Protein AF-A0A2V6M678-F1 (afdb_monomer_lite)

Structure (mmCIF, N/CA/C/O backbone):
data_AF-A0A2V6M678-F1
#
_entry.id   AF-A0A2V6M678-F1
#
loop_
_atom_site.group_PDB
_atom_site.id
_atom_site.type_symbol
_atom_site.label_atom_id
_atom_site.label_alt_id
_atom_site.label_comp_id
_atom_site.label_asym_id
_atom_site.label_entity_id
_atom_site.label_seq_id
_atom_site.pdbx_PDB_ins_code
_atom_site.Cartn_x
_atom_site.Cartn_y
_atom_site.Cartn_z
_atom_site.occupancy
_atom_site.B_iso_or_equiv
_atom_site.auth_seq_id
_atom_site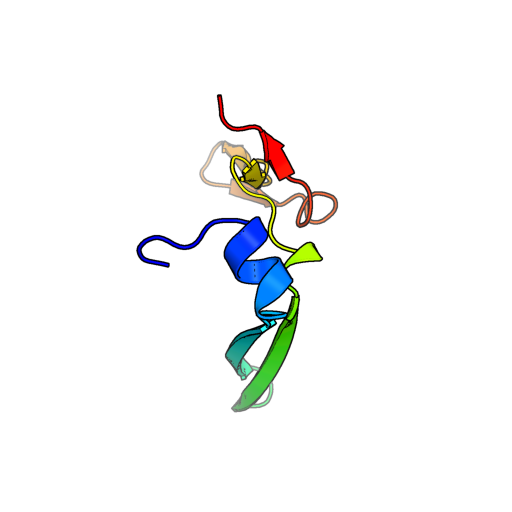.auth_comp_id
_atom_site.auth_asym_id
_atom_site.auth_atom_id
_atom_site.pdbx_PDB_model_num
ATOM 1 N N . LEU A 1 1 ? -7.474 6.798 9.075 1.00 82.88 1 LEU A N 1
ATOM 2 C CA . LEU A 1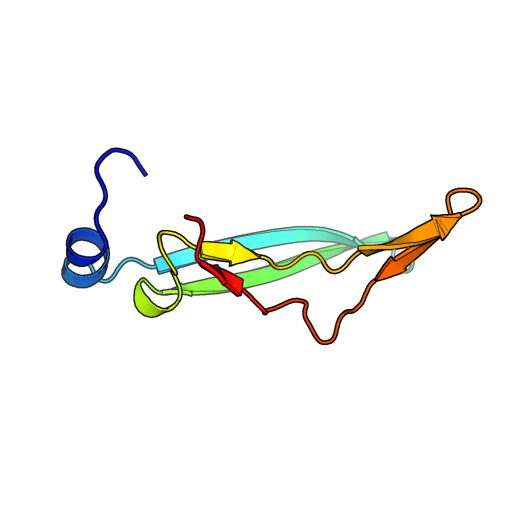 1 ? -8.519 6.278 9.987 1.00 82.88 1 LEU A CA 1
ATOM 3 C C . LEU A 1 1 ? -8.667 7.278 11.122 1.00 82.88 1 LEU A C 1
ATOM 5 O O . LEU A 1 1 ? -7.710 7.466 11.860 1.00 82.88 1 LEU A O 1
ATOM 9 N N . PHE A 1 2 ? -9.777 8.009 11.199 1.00 90.38 2 PHE 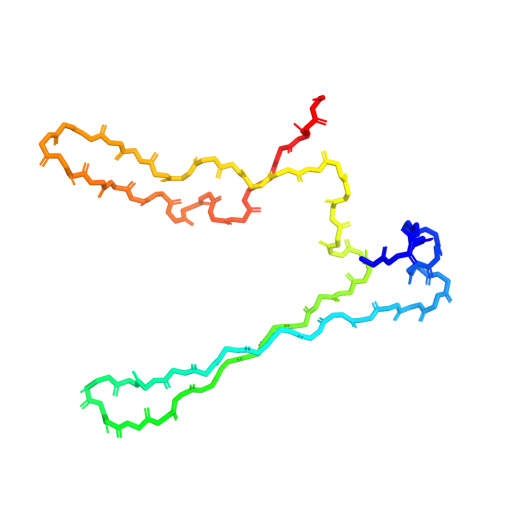A N 1
ATOM 10 C CA . PHE A 1 2 ? -9.923 9.069 12.200 1.00 90.38 2 PHE A CA 1
ATOM 11 C C . PHE A 1 2 ? -10.012 8.458 13.608 1.00 90.38 2 PHE A C 1
ATOM 13 O O . PHE A 1 2 ? -10.937 7.702 13.883 1.00 90.38 2 PHE A O 1
ATOM 20 N N . GLY A 1 3 ? -9.027 8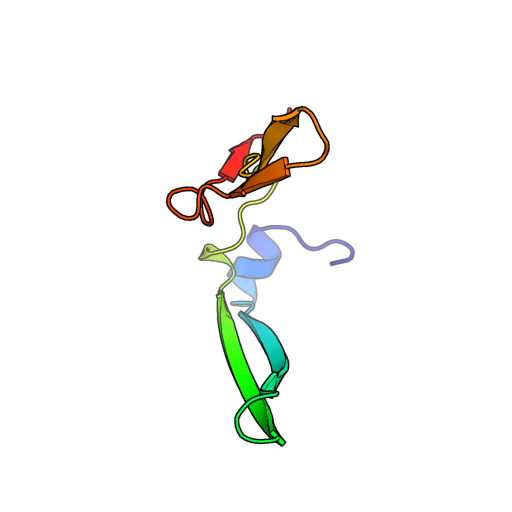.744 14.466 1.00 92.94 3 GLY A N 1
ATOM 21 C CA . GLY A 1 3 ? -8.996 8.289 15.862 1.00 92.94 3 GLY A CA 1
ATOM 22 C C . GLY A 1 3 ? -8.665 6.808 16.096 1.00 92.94 3 GLY A C 1
ATOM 23 O O . GLY A 1 3 ? -8.741 6.364 17.237 1.00 92.94 3 GLY A O 1
ATOM 24 N N . ALA A 1 4 ? -8.301 6.036 15.066 1.00 94.12 4 ALA A N 1
ATOM 25 C CA . ALA A 1 4 ? -7.929 4.633 15.259 1.00 94.12 4 ALA A CA 1
ATOM 26 C C . ALA A 1 4 ? -6.511 4.505 15.835 1.00 94.12 4 ALA A C 1
ATOM 28 O O . ALA A 1 4 ? -5.564 5.086 15.304 1.00 94.12 4 ALA A O 1
ATOM 29 N N . THR A 1 5 ? -6.375 3.698 16.883 1.00 95.50 5 THR A N 1
ATOM 30 C CA . THR A 1 5 ? -5.100 3.277 17.483 1.00 95.50 5 THR A CA 1
ATOM 31 C C . THR A 1 5 ? -4.822 1.798 17.176 1.00 95.50 5 THR A C 1
ATOM 33 O O . THR A 1 5 ? -5.770 1.074 16.840 1.00 95.50 5 THR A O 1
ATOM 36 N N . PRO A 1 6 ? -3.578 1.304 17.313 1.00 95.38 6 PRO A N 1
ATOM 37 C CA . PRO A 1 6 ? -3.269 -0.122 17.164 1.00 95.38 6 PRO A CA 1
ATOM 38 C C . PRO A 1 6 ? -4.177 -1.032 18.006 1.00 95.38 6 PRO A C 1
ATOM 40 O O . PRO A 1 6 ? -4.721 -2.011 17.498 1.00 95.38 6 PRO A O 1
ATOM 43 N N . GLU A 1 7 ? -4.446 -0.652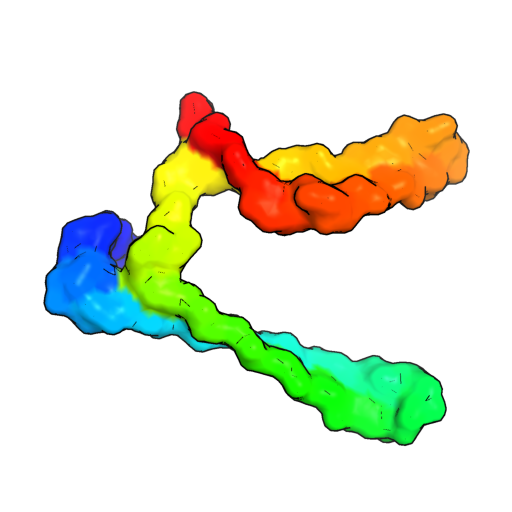 19.255 1.00 97.00 7 GLU A N 1
ATOM 44 C CA . GLU A 1 7 ? -5.300 -1.396 20.190 1.00 97.00 7 GLU A CA 1
ATOM 45 C C . GLU A 1 7 ? -6.759 -1.427 19.709 1.00 97.00 7 GLU A C 1
ATOM 47 O O . GLU A 1 7 ? -7.457 -2.440 19.822 1.00 97.00 7 GLU A O 1
ATOM 52 N N . SER A 1 8 ? -7.237 -0.324 19.121 1.00 96.88 8 SER A N 1
ATOM 53 C CA . SER A 1 8 ? -8.582 -0.273 18.538 1.00 96.88 8 SER A CA 1
ATOM 54 C C . SER A 1 8 ? -8.717 -1.206 17.325 1.00 96.88 8 SER A C 1
ATOM 56 O O . SER A 1 8 ? -9.752 -1.855 17.158 1.00 96.88 8 SER A O 1
ATOM 58 N N . LEU A 1 9 ? -7.656 -1.338 16.517 1.00 97.19 9 LEU A N 1
ATOM 59 C CA . LEU A 1 9 ? -7.633 -2.247 15.370 1.00 97.19 9 LEU A CA 1
ATOM 60 C C . LEU A 1 9 ? -7.564 -3.712 15.811 1.00 97.19 9 LEU A C 1
ATOM 62 O O . LEU A 1 9 ? -8.266 -4.553 15.245 1.00 97.19 9 LEU A O 1
ATOM 66 N N . GLU A 1 10 ? -6.764 -4.013 16.835 1.00 97.50 10 GLU A N 1
ATOM 67 C CA . GLU A 1 10 ? -6.659 -5.351 17.420 1.00 97.50 10 GLU A CA 1
ATOM 68 C C . GLU A 1 10 ? -7.983 -5.803 18.047 1.00 97.50 10 GLU A C 1
ATOM 70 O O . GLU A 1 10 ? -8.485 -6.882 17.716 1.00 97.50 10 GLU A O 1
ATOM 75 N N . SER A 1 11 ? -8.581 -4.970 18.905 1.00 97.62 11 SER A N 1
ATOM 76 C CA . SER A 1 11 ? -9.824 -5.302 19.621 1.00 97.62 11 SER A CA 1
ATOM 77 C C . SER A 1 11 ? -10.991 -5.597 18.677 1.00 97.62 11 SER A C 1
ATOM 79 O O . SER A 1 11 ? -11.789 -6.498 18.937 1.00 97.62 11 SER A O 1
ATOM 81 N N . SER A 1 12 ? -11.043 -4.898 17.542 1.00 97.00 12 SER A N 1
ATOM 82 C CA . SER A 1 12 ? -12.065 -5.090 16.509 1.00 97.00 12 SER A CA 1
ATOM 83 C C . SER A 1 12 ? -11.668 -6.113 15.439 1.00 97.00 12 SER A C 1
ATOM 85 O O . SER A 1 12 ? -12.442 -6.351 14.515 1.00 97.00 12 SER A O 1
ATOM 87 N N . ARG A 1 13 ? -10.473 -6.720 15.541 1.00 97.00 13 ARG A N 1
ATOM 88 C CA . ARG A 1 13 ? -9.897 -7.644 14.545 1.00 97.00 13 ARG A CA 1
ATOM 89 C C . ARG A 1 13 ? -9.998 -7.095 13.118 1.00 97.00 13 ARG A C 1
ATOM 91 O O . ARG A 1 13 ? -10.432 -7.799 12.208 1.00 97.00 13 ARG A O 1
ATOM 98 N N . VAL A 1 14 ? -9.614 -5.832 12.935 1.00 97.50 14 VAL A N 1
ATOM 99 C CA . VAL A 1 14 ? -9.773 -5.127 11.656 1.00 97.50 14 VAL A CA 1
ATOM 100 C C . VAL A 1 14 ? -9.017 -5.838 10.532 1.00 97.50 14 VAL A C 1
ATOM 102 O O . VAL A 1 14 ? -7.892 -6.316 10.719 1.00 97.50 14 VAL A O 1
ATOM 105 N N . LEU A 1 15 ? -9.652 -5.866 9.360 1.00 97.69 15 LEU A N 1
ATOM 106 C CA . LEU A 1 15 ? -9.098 -6.333 8.098 1.00 97.69 15 LEU A CA 1
ATOM 107 C C . LEU A 1 15 ? -9.168 -5.200 7.066 1.00 97.69 15 LEU A C 1
ATOM 109 O O . LEU A 1 15 ? -10.218 -4.583 6.885 1.00 97.69 15 LEU A O 1
ATOM 113 N N . PHE A 1 16 ? -8.060 -4.952 6.380 1.00 97.56 16 PHE A N 1
ATOM 114 C CA . PHE A 1 16 ? -7.957 -4.048 5.243 1.00 97.56 16 PHE A CA 1
ATOM 115 C C . PHE A 1 16 ? -7.895 -4.878 3.970 1.00 97.56 16 PHE A C 1
ATOM 117 O O . PHE A 1 16 ? -7.024 -5.731 3.828 1.00 97.56 16 PHE A O 1
ATOM 124 N N . ILE A 1 17 ? -8.807 -4.615 3.042 1.00 98.00 17 ILE A N 1
ATOM 125 C CA . ILE A 1 17 ? -8.867 -5.309 1.758 1.00 98.00 17 ILE A CA 1
ATOM 126 C C . ILE A 1 17 ? -8.444 -4.317 0.682 1.00 98.00 17 ILE A C 1
ATOM 128 O O . ILE A 1 17 ? -9.100 -3.294 0.481 1.00 98.00 17 ILE A O 1
ATOM 132 N N . VAL A 1 18 ? -7.342 -4.613 -0.001 1.00 97.81 18 VAL A N 1
ATOM 133 C CA . VAL A 1 18 ? -6.835 -3.821 -1.123 1.00 97.81 18 VAL A CA 1
ATOM 134 C C . VAL A 1 18 ? -7.106 -4.588 -2.404 1.00 97.81 18 VAL A C 1
ATOM 136 O O . VAL A 1 18 ? -6.662 -5.723 -2.550 1.00 97.81 18 VAL A O 1
ATOM 139 N N . SER A 1 19 ? -7.806 -3.965 -3.348 1.00 97.94 19 SER A N 1
ATOM 140 C CA . SER A 1 19 ? -8.015 -4.521 -4.682 1.00 97.94 19 SER A CA 1
ATOM 141 C C . SER A 1 19 ? -7.444 -3.589 -5.739 1.00 97.94 19 SER A C 1
ATOM 143 O O . SER A 1 19 ? -7.620 -2.373 -5.670 1.00 97.94 19 SER A O 1
ATOM 145 N N . VAL A 1 20 ? -6.757 -4.177 -6.714 1.00 97.50 20 VAL A N 1
ATOM 146 C CA . VAL A 1 20 ? -6.223 -3.483 -7.883 1.00 97.50 20 VAL A CA 1
ATOM 147 C C . VAL A 1 20 ? -6.820 -4.131 -9.121 1.00 97.50 20 VAL A C 1
ATOM 149 O O . VAL A 1 20 ? -6.733 -5.348 -9.291 1.00 97.50 20 VAL A O 1
ATOM 152 N N . VAL A 1 21 ? -7.413 -3.307 -9.980 1.00 97.12 21 VAL A N 1
ATOM 153 C CA . VAL A 1 21 ? -7.930 -3.707 -11.289 1.00 97.12 21 VAL A CA 1
ATOM 154 C C . VAL A 1 21 ? -7.170 -2.929 -12.353 1.00 97.12 21 VAL A C 1
ATOM 156 O O . VAL A 1 21 ? -6.993 -1.718 -12.231 1.00 97.12 21 VAL A O 1
ATOM 159 N N . GLY A 1 22 ? -6.724 -3.622 -13.392 1.00 95.94 22 GLY A N 1
ATOM 160 C CA . GLY A 1 22 ? -6.035 -3.028 -14.532 1.00 95.94 22 GLY A CA 1
ATOM 161 C C . GLY A 1 22 ? -6.441 -3.707 -15.829 1.00 95.94 22 GLY A C 1
ATOM 162 O O . GLY A 1 22 ? -7.015 -4.791 -15.813 1.00 95.94 22 GLY A O 1
ATOM 163 N N . ILE A 1 23 ? -6.152 -3.069 -16.958 1.00 96.81 23 ILE A N 1
ATOM 164 C CA . ILE A 1 23 ? -6.265 -3.715 -18.266 1.00 96.81 23 ILE A CA 1
ATOM 165 C C . ILE A 1 23 ? -4.887 -4.243 -18.630 1.00 96.81 23 ILE A C 1
ATOM 167 O O . ILE A 1 23 ? -3.928 -3.474 -18.685 1.00 96.81 23 ILE A O 1
ATOM 171 N N . ASP A 1 24 ? -4.792 -5.542 -18.885 1.00 94.50 24 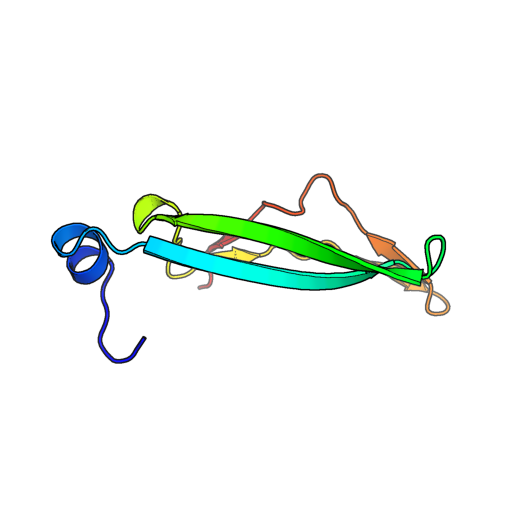ASP A N 1
ATOM 172 C CA . ASP A 1 24 ? -3.588 -6.111 -19.474 1.00 94.50 24 ASP A CA 1
ATOM 173 C C . ASP A 1 24 ? -3.583 -5.769 -20.977 1.00 94.50 24 ASP A C 1
ATOM 175 O O . ASP A 1 24 ? -4.506 -6.165 -21.698 1.00 94.50 24 ASP A O 1
ATOM 179 N N . PRO A 1 25 ? -2.586 -5.013 -21.473 1.00 92.50 25 PRO A N 1
ATOM 180 C CA . PRO A 1 25 ? -2.562 -4.553 -22.858 1.00 92.50 25 PRO A CA 1
ATOM 181 C C . PRO A 1 25 ? -2.282 -5.676 -23.865 1.00 92.50 25 PRO A C 1
ATOM 183 O O . PRO A 1 25 ? -2.568 -5.499 -25.047 1.00 92.50 25 PRO A O 1
ATOM 186 N N . VAL A 1 26 ? -1.730 -6.813 -23.432 1.00 95.06 26 VAL A N 1
ATOM 187 C CA . VAL A 1 26 ? -1.412 -7.952 -24.305 1.00 95.06 26 VAL A CA 1
ATOM 188 C C . VAL A 1 26 ? -2.672 -8.753 -24.619 1.00 95.06 26 VAL A C 1
ATOM 190 O O . VAL A 1 26 ? -2.886 -9.131 -25.768 1.00 95.06 26 VAL A O 1
ATOM 193 N N . ILE A 1 27 ? -3.521 -8.991 -23.616 1.00 92.94 27 ILE A N 1
ATOM 194 C CA . ILE A 1 27 ? -4.781 -9.742 -23.779 1.00 92.94 27 ILE A CA 1
ATOM 195 C C . ILE A 1 27 ? -6.015 -8.841 -23.953 1.00 92.94 27 ILE A C 1
ATOM 197 O O . ILE A 1 27 ? -7.096 -9.344 -24.247 1.00 92.94 27 ILE A O 1
ATOM 201 N N . ALA A 1 28 ? -5.858 -7.524 -23.772 1.00 91.31 28 ALA A N 1
ATOM 202 C CA . ALA A 1 28 ? -6.908 -6.503 -23.842 1.00 91.31 28 ALA A CA 1
ATOM 203 C C . ALA A 1 28 ? -8.120 -6.788 -22.933 1.00 91.31 28 ALA A C 1
ATOM 205 O O . ALA A 1 28 ? -9.267 -6.511 -23.288 1.00 91.31 28 ALA A O 1
ATOM 206 N N . ALA A 1 29 ? -7.865 -7.341 -21.747 1.00 94.06 29 ALA A N 1
ATOM 207 C CA . ALA A 1 29 ? -8.891 -7.721 -20.784 1.00 94.06 29 ALA A CA 1
ATOM 208 C C . ALA A 1 29 ? -8.581 -7.169 -19.389 1.00 94.06 29 ALA A C 1
ATOM 210 O O . ALA A 1 29 ? -7.429 -6.889 -19.052 1.00 94.06 29 ALA A O 1
ATOM 211 N N . ALA A 1 30 ? -9.626 -7.021 -18.573 1.00 94.50 30 ALA A N 1
ATOM 212 C CA . ALA A 1 30 ? -9.477 -6.619 -17.184 1.00 94.50 30 ALA A CA 1
ATOM 213 C C . ALA A 1 30 ? -8.883 -7.762 -16.351 1.00 94.50 30 ALA A C 1
ATOM 215 O O . ALA A 1 30 ? -9.406 -8.877 -16.341 1.00 94.50 30 ALA A O 1
ATOM 216 N N . VAL A 1 31 ? -7.815 -7.455 -15.625 1.00 96.31 31 VAL A N 1
ATOM 217 C CA . VAL A 1 31 ? -7.206 -8.309 -14.608 1.00 96.31 31 VAL A CA 1
ATOM 218 C C . VAL A 1 31 ? -7.429 -7.680 -13.241 1.00 96.31 31 VAL A C 1
ATOM 220 O O . VAL A 1 31 ? -7.370 -6.460 -13.085 1.00 96.31 31 VAL A O 1
ATOM 223 N N . GLN A 1 32 ? -7.691 -8.517 -12.244 1.00 96.75 32 GLN A N 1
ATOM 224 C CA . GLN A 1 32 ? -7.904 -8.093 -10.867 1.00 96.75 32 GLN A CA 1
ATOM 225 C C . GLN A 1 32 ? -6.995 -8.889 -9.942 1.00 96.75 32 GLN A C 1
ATOM 227 O O . GLN A 1 32 ? -6.861 -10.104 -10.074 1.00 96.75 32 GLN A O 1
ATOM 232 N N . THR A 1 33 ? -6.419 -8.201 -8.966 1.00 97.56 33 THR A N 1
ATOM 233 C CA . THR A 1 33 ? -5.746 -8.816 -7.827 1.00 97.56 33 THR A CA 1
ATOM 234 C C . THR A 1 33 ? -6.280 -8.226 -6.528 1.00 97.56 33 THR A C 1
ATOM 236 O O . THR A 1 33 ? -6.797 -7.103 -6.495 1.00 97.56 33 THR A O 1
ATOM 239 N N . GLN A 1 34 ? -6.187 -9.001 -5.455 1.00 98.00 34 GLN A N 1
ATOM 240 C CA . GLN A 1 34 ? -6.581 -8.589 -4.118 1.00 98.00 34 GLN A CA 1
ATOM 241 C C . GLN A 1 34 ? -5.515 -9.018 -3.115 1.00 98.00 34 GLN A C 1
ATOM 243 O O . GLN A 1 34 ? -4.934 -10.101 -3.228 1.00 98.00 34 GLN A O 1
ATOM 248 N N . LYS A 1 35 ? -5.275 -8.167 -2.121 1.00 97.81 35 LYS A N 1
ATOM 249 C CA . LYS A 1 35 ? -4.453 -8.474 -0.960 1.00 97.81 35 LYS A CA 1
ATOM 250 C C . LYS A 1 35 ? -5.153 -7.993 0.299 1.00 97.81 35 LYS A C 1
ATOM 252 O O . LYS A 1 35 ? -5.552 -6.834 0.398 1.00 97.81 35 LYS A O 1
ATOM 257 N N . ASP A 1 36 ? -5.224 -8.893 1.266 1.00 97.94 36 ASP A N 1
ATOM 258 C CA . ASP A 1 36 ? -5.779 -8.601 2.575 1.00 97.94 36 ASP A CA 1
ATOM 259 C C . ASP A 1 36 ? -4.638 -8.368 3.575 1.00 97.94 36 ASP A C 1
ATOM 261 O O . ASP A 1 36 ? -3.621 -9.072 3.549 1.00 97.94 36 ASP A O 1
ATOM 265 N N . TYR A 1 37 ? -4.825 -7.387 4.455 1.00 97.88 37 TYR A N 1
ATOM 266 C CA . TYR A 1 37 ? -3.927 -7.039 5.553 1.00 97.88 37 TYR A CA 1
ATOM 267 C C . TYR A 1 37 ? -4.725 -7.018 6.850 1.00 97.88 37 TYR A C 1
ATOM 269 O O . TYR A 1 37 ? -5.711 -6.293 6.984 1.00 97.88 37 TYR A O 1
ATOM 277 N N . SER A 1 38 ? -4.316 -7.813 7.823 1.00 98.00 38 SER A N 1
ATOM 278 C CA . SER A 1 38 ? -4.861 -7.754 9.174 1.00 98.00 38 SER A CA 1
ATOM 279 C C . SER A 1 38 ? -4.265 -6.577 9.945 1.00 98.00 38 SER A C 1
ATOM 281 O O . SER A 1 38 ? -3.244 -6.009 9.561 1.00 98.00 38 SER A O 1
ATOM 283 N N . TRP A 1 39 ? -4.851 -6.247 11.095 1.00 97.00 39 TRP A N 1
ATOM 284 C CA . TRP A 1 39 ? -4.265 -5.278 12.025 1.00 97.00 39 TRP A CA 1
ATOM 285 C C . TRP A 1 39 ? -2.800 -5.582 12.401 1.00 97.00 39 TRP A C 1
ATOM 287 O O . TRP A 1 39 ? -2.066 -4.653 12.717 1.00 97.00 39 TRP A O 1
ATOM 297 N N . ARG A 1 40 ? -2.359 -6.852 12.332 1.00 96.94 40 ARG A N 1
ATOM 298 C CA . ARG A 1 40 ? -0.966 -7.260 12.604 1.00 96.94 40 ARG A CA 1
ATOM 299 C C . ARG A 1 40 ? 0.011 -6.845 11.511 1.00 96.94 40 ARG A C 1
ATOM 301 O O . ARG A 1 40 ? 1.207 -6.769 11.767 1.00 96.94 40 ARG A O 1
ATOM 308 N N . ASP A 1 41 ? -0.488 -6.605 10.305 1.00 97.06 41 ASP A N 1
ATOM 309 C CA . ASP A 1 41 ? 0.329 -6.241 9.150 1.00 97.06 41 ASP A CA 1
ATOM 310 C C . ASP A 1 41 ? 0.557 -4.721 9.065 1.00 97.06 41 ASP A C 1
ATOM 312 O O . ASP A 1 41 ? 1.365 -4.256 8.262 1.00 97.06 41 ASP A O 1
ATOM 316 N N . ILE A 1 42 ? -0.138 -3.933 9.896 1.00 95.25 42 ILE A N 1
ATOM 317 C CA . ILE A 1 42 ? -0.031 -2.473 9.916 1.00 95.25 42 ILE A CA 1
ATOM 318 C C . ILE A 1 42 ? 1.097 -2.042 10.854 1.00 95.25 42 ILE A C 1
ATOM 320 O O . ILE A 1 42 ? 1.011 -2.203 12.071 1.00 95.25 42 ILE A O 1
ATOM 324 N N . ARG A 1 43 ? 2.138 -1.431 10.283 1.00 95.19 43 ARG A N 1
ATOM 325 C CA . ARG A 1 43 ? 3.271 -0.859 11.023 1.00 95.19 43 ARG A CA 1
ATOM 326 C C . ARG A 1 43 ? 3.097 0.654 11.161 1.00 95.19 43 ARG A C 1
ATOM 328 O O . ARG A 1 43 ? 3.305 1.404 10.212 1.00 95.19 43 ARG A O 1
ATOM 335 N N . PHE A 1 44 ? 2.646 1.104 12.331 1.00 93.38 44 PHE A N 1
ATOM 336 C CA . PHE A 1 44 ? 2.499 2.533 12.627 1.00 93.38 44 PHE A CA 1
ATOM 337 C C . PHE A 1 44 ? 3.857 3.179 12.897 1.00 93.38 44 PHE A C 1
ATOM 339 O O . PHE A 1 44 ? 4.714 2.575 13.532 1.00 93.38 44 PHE A O 1
ATOM 346 N N . GLY A 1 45 ? 4.023 4.431 12.463 1.00 94.50 45 GLY A N 1
ATOM 347 C CA . GLY A 1 45 ? 5.280 5.159 12.653 1.00 94.50 45 GLY A CA 1
ATOM 348 C C . GLY A 1 45 ? 6.416 4.658 11.761 1.00 94.50 45 GLY A C 1
ATOM 349 O O . GLY A 1 45 ? 7.570 4.948 12.045 1.00 94.50 45 GLY A O 1
ATOM 350 N N . GLU A 1 46 ? 6.106 3.922 10.693 1.00 97.81 46 GLU A N 1
ATOM 351 C CA . GLU A 1 46 ? 7.081 3.473 9.702 1.00 97.81 46 GLU A CA 1
ATOM 352 C C . GLU A 1 46 ? 6.767 4.034 8.311 1.00 97.81 46 GLU A C 1
ATOM 354 O O . GLU A 1 46 ? 5.632 4.409 8.002 1.00 97.81 46 GLU A O 1
ATOM 359 N N . ARG A 1 47 ? 7.791 4.076 7.459 1.00 97.50 47 ARG A N 1
ATOM 360 C CA . ARG A 1 47 ? 7.694 4.359 6.023 1.00 97.50 47 ARG A CA 1
ATOM 361 C C . ARG A 1 47 ? 8.317 3.220 5.227 1.00 97.50 47 ARG A C 1
ATOM 363 O O . ARG A 1 47 ? 9.194 2.525 5.731 1.00 97.50 47 ARG A O 1
ATOM 370 N N . PHE A 1 48 ? 7.904 3.058 3.973 1.00 97.81 48 PHE A N 1
ATOM 371 C CA . PHE A 1 48 ? 8.645 2.215 3.034 1.00 97.81 48 PHE A CA 1
ATOM 372 C C . PHE A 1 48 ? 10.025 2.816 2.773 1.00 97.81 48 PHE A C 1
ATOM 374 O O . PHE A 1 48 ? 10.163 4.040 2.683 1.00 97.81 48 PHE A O 1
ATOM 381 N N . VAL A 1 49 ? 11.035 1.958 2.659 1.00 97.50 49 VAL A N 1
ATOM 382 C CA . VAL A 1 49 ? 12.378 2.398 2.270 1.00 97.50 49 VAL A CA 1
ATOM 383 C C . VAL A 1 49 ? 12.376 2.898 0.822 1.00 97.50 49 VAL A C 1
ATOM 385 O O . VAL A 1 49 ? 11.576 2.450 0.001 1.00 97.50 49 VAL A O 1
ATOM 388 N N . GLU A 1 50 ? 13.295 3.806 0.489 1.00 96.25 50 GLU A N 1
ATOM 389 C CA . GLU A 1 50 ? 13.516 4.199 -0.906 1.00 96.25 50 GLU A CA 1
ATOM 390 C C . GLU A 1 50 ? 14.104 3.020 -1.700 1.00 96.25 50 GLU A C 1
ATOM 392 O O . GLU A 1 50 ? 15.107 2.421 -1.293 1.00 96.25 50 GLU A O 1
ATOM 397 N N . ILE A 1 51 ? 13.471 2.699 -2.831 1.00 97.12 51 ILE A N 1
ATOM 398 C CA . ILE A 1 51 ? 13.854 1.599 -3.732 1.00 97.12 51 ILE A CA 1
ATOM 399 C C . ILE A 1 51 ? 14.281 2.094 -5.117 1.00 97.12 51 ILE A C 1
ATOM 401 O O . ILE A 1 51 ? 14.794 1.305 -5.913 1.00 97.12 51 ILE A O 1
ATOM 405 N N . TYR A 1 52 ? 14.080 3.377 -5.420 1.00 96.25 52 TYR A N 1
ATOM 406 C CA . TYR A 1 52 ? 14.516 4.007 -6.655 1.00 96.25 52 TYR A CA 1
ATOM 407 C C . TYR A 1 52 ? 15.927 4.569 -6.501 1.00 96.25 52 TYR A C 1
ATOM 409 O O . TYR A 1 52 ? 16.238 5.316 -5.576 1.00 96.25 52 TYR A O 1
ATOM 417 N N . THR A 1 53 ? 16.793 4.241 -7.455 1.00 95.81 53 THR A N 1
ATOM 418 C CA . THR A 1 53 ? 18.116 4.859 -7.593 1.00 95.81 53 THR A CA 1
ATOM 419 C C . THR A 1 53 ? 18.198 5.589 -8.925 1.00 95.81 53 THR A C 1
ATOM 421 O O . THR A 1 53 ? 17.984 4.987 -9.980 1.00 95.81 53 THR A O 1
ATOM 424 N N . GLU A 1 54 ? 18.528 6.881 -8.893 1.00 93.06 54 GLU A N 1
ATOM 425 C CA . GLU A 1 54 ? 18.820 7.657 -10.099 1.00 93.06 54 GLU A CA 1
ATOM 426 C C . GLU A 1 54 ? 20.288 7.483 -10.505 1.00 93.06 54 GLU A C 1
ATOM 428 O O . GLU A 1 54 ? 21.203 7.664 -9.705 1.00 93.06 54 GLU A O 1
ATOM 433 N N . HIS A 1 55 ? 20.523 7.148 -11.774 1.00 89.62 55 HIS A N 1
ATOM 434 C CA . HIS A 1 55 ? 21.870 6.956 -12.327 1.00 89.62 55 HIS A CA 1
ATOM 435 C C . HIS A 1 55 ? 22.351 8.136 -13.190 1.00 89.62 55 HIS A C 1
ATOM 437 O O . HIS A 1 55 ? 23.357 8.016 -13.890 1.00 89.62 55 HIS A O 1
ATOM 443 N N . GLY A 1 56 ? 21.630 9.259 -13.160 1.00 87.44 56 GLY A N 1
ATOM 444 C CA . GLY A 1 56 ? 21.797 10.386 -14.075 1.00 87.44 56 GLY A CA 1
ATOM 445 C C . GLY A 1 56 ? 21.078 10.178 -15.415 1.00 87.44 56 GLY A C 1
ATOM 446 O O . GLY A 1 56 ? 20.751 9.058 -15.814 1.00 87.44 56 GLY A O 1
ATOM 447 N N . GLY A 1 57 ? 20.794 11.283 -16.112 1.00 87.25 57 GLY A N 1
ATOM 448 C CA . GLY A 1 57 ? 20.116 11.263 -17.415 1.00 87.25 57 GLY A CA 1
ATOM 449 C C . GLY A 1 57 ? 18.651 10.809 -17.367 1.00 87.25 57 GLY A C 1
ATOM 450 O O . GLY A 1 57 ? 18.131 10.353 -18.381 1.00 87.25 57 GLY A O 1
ATOM 451 N N . GLY A 1 58 ? 17.996 10.890 -16.201 1.00 89.31 58 GLY A N 1
ATOM 452 C CA . GLY A 1 58 ? 16.600 10.480 -16.016 1.00 89.31 58 GLY A CA 1
ATOM 453 C C . GLY A 1 58 ? 16.378 8.966 -15.941 1.00 89.31 58 GLY A C 1
ATOM 454 O O . GLY A 1 58 ? 15.233 8.518 -15.932 1.00 89.31 58 GLY A O 1
ATOM 455 N N . ARG A 1 59 ? 17.446 8.156 -15.888 1.00 92.81 59 ARG A N 1
ATOM 456 C CA . ARG A 1 59 ? 17.325 6.703 -15.730 1.00 92.81 59 ARG A CA 1
ATOM 457 C C . ARG A 1 59 ? 17.184 6.332 -14.257 1.00 92.81 59 ARG A C 1
ATOM 459 O O . ARG A 1 59 ? 18.104 6.557 -13.469 1.00 92.81 59 ARG A O 1
ATOM 466 N N . LEU A 1 60 ? 16.070 5.683 -13.935 1.00 94.38 60 LEU A N 1
ATOM 467 C CA . LEU A 1 60 ? 15.784 5.110 -12.624 1.00 94.38 60 LEU A CA 1
ATOM 468 C C . LEU A 1 60 ? 15.929 3.587 -12.669 1.00 94.38 60 LEU A C 1
ATOM 470 O O . LEU A 1 60 ? 15.460 2.945 -13.610 1.00 94.38 60 LEU A O 1
ATOM 474 N N . THR A 1 61 ? 16.551 3.018 -11.640 1.00 96.19 61 THR A N 1
ATOM 475 C CA . THR A 1 61 ? 16.518 1.575 -11.364 1.00 96.19 61 THR A CA 1
ATOM 476 C C . THR A 1 61 ? 15.700 1.333 -10.106 1.00 96.19 61 THR A C 1
ATOM 478 O O . THR A 1 61 ? 15.739 2.150 -9.188 1.00 96.19 61 THR A O 1
ATOM 481 N N . VAL A 1 62 ? 14.979 0.213 -10.070 1.00 96.81 62 VAL A N 1
ATOM 482 C CA . VAL A 1 62 ? 14.155 -0.205 -8.931 1.00 96.81 62 VAL A CA 1
ATOM 483 C C . VAL A 1 62 ? 14.755 -1.452 -8.292 1.00 96.81 62 VAL A C 1
ATOM 485 O O . VAL A 1 62 ? 14.986 -2.442 -8.990 1.00 96.81 62 VAL A O 1
ATOM 488 N N . ASP A 1 63 ? 14.972 -1.428 -6.979 1.00 96.69 63 ASP A N 1
ATOM 489 C CA . ASP A 1 63 ? 15.332 -2.612 -6.194 1.00 96.69 63 ASP A CA 1
ATOM 490 C C . ASP A 1 63 ? 14.076 -3.313 -5.650 1.00 96.69 63 ASP A C 1
ATOM 492 O O . ASP A 1 63 ? 13.564 -3.001 -4.574 1.00 96.69 63 ASP A O 1
ATOM 496 N N . TYR A 1 64 ? 13.576 -4.296 -6.401 1.00 96.50 64 TYR A N 1
ATOM 497 C CA . TYR A 1 64 ? 12.415 -5.093 -5.989 1.00 96.50 64 TYR A CA 1
ATOM 498 C C . TYR A 1 64 ? 12.686 -6.005 -4.784 1.00 96.50 64 TYR A C 1
ATOM 500 O O . TYR A 1 64 ? 11.729 -6.457 -4.155 1.00 96.50 64 TYR A O 1
ATOM 508 N N . GLY A 1 65 ? 13.950 -6.269 -4.428 1.00 97.19 65 GLY A N 1
ATOM 509 C CA . GLY A 1 65 ? 14.293 -7.064 -3.244 1.00 97.19 65 GLY A CA 1
ATOM 510 C C . GLY A 1 65 ? 13.895 -6.376 -1.939 1.00 97.19 65 GLY A C 1
ATOM 511 O O . GLY A 1 65 ? 13.640 -7.049 -0.945 1.00 97.19 65 GLY A O 1
ATOM 512 N N . ARG A 1 66 ? 13.772 -5.046 -1.973 1.00 96.62 66 ARG A N 1
ATOM 513 C CA . ARG A 1 66 ? 13.432 -4.191 -0.830 1.00 96.62 66 ARG A CA 1
ATOM 514 C C . ARG A 1 66 ? 12.002 -3.663 -0.876 1.00 96.62 66 ARG A C 1
ATOM 516 O O . ARG A 1 66 ? 11.628 -2.816 -0.075 1.00 96.62 66 ARG A O 1
ATOM 523 N N . LEU A 1 67 ? 11.176 -4.175 -1.792 1.00 96.94 67 LEU A N 1
ATOM 524 C CA . LEU A 1 67 ? 9.801 -3.704 -2.000 1.00 96.94 67 LEU A CA 1
ATOM 525 C C . LEU A 1 67 ? 8.938 -3.768 -0.727 1.00 96.94 67 LEU A C 1
ATOM 527 O O . LEU A 1 67 ? 7.986 -3.005 -0.581 1.00 96.94 67 LEU A O 1
ATOM 531 N N . HIS A 1 68 ? 9.248 -4.692 0.181 1.00 96.88 68 HIS A N 1
ATOM 532 C CA . HIS A 1 68 ? 8.514 -4.889 1.432 1.00 96.88 68 HIS A CA 1
ATOM 533 C C . HIS A 1 68 ? 9.231 -4.323 2.662 1.00 96.88 68 HIS A C 1
ATOM 535 O O . HIS A 1 68 ? 8.712 -4.450 3.773 1.00 96.88 68 HIS A O 1
ATOM 541 N N . ASP A 1 69 ? 10.404 -3.718 2.481 1.00 98.06 69 ASP A N 1
ATOM 542 C CA . ASP A 1 69 ? 11.188 -3.177 3.580 1.00 98.06 69 ASP A CA 1
ATOM 543 C C . ASP A 1 69 ? 10.575 -1.863 4.071 1.00 98.06 69 ASP A C 1
ATOM 545 O O . ASP A 1 69 ? 10.168 -0.991 3.294 1.00 98.06 69 ASP A O 1
ATOM 549 N N . THR A 1 70 ? 10.552 -1.709 5.389 1.00 98.19 70 THR A N 1
ATOM 550 C CA . THR A 1 70 ? 10.081 -0.504 6.067 1.00 98.19 70 THR A CA 1
ATOM 551 C C . THR A 1 70 ? 11.085 -0.066 7.123 1.00 98.19 70 THR A C 1
ATOM 553 O O . THR A 1 70 ? 11.880 -0.866 7.620 1.00 98.19 70 THR A O 1
ATOM 556 N N . GLU A 1 71 ? 11.060 1.220 7.452 1.00 97.75 71 GLU A N 1
ATOM 557 C CA . GLU A 1 71 ? 11.917 1.826 8.466 1.00 97.75 71 GLU A CA 1
ATOM 558 C C . GLU A 1 71 ? 11.132 2.815 9.345 1.00 97.75 71 GLU A C 1
ATOM 560 O O . GLU A 1 71 ? 10.193 3.452 8.853 1.00 97.75 71 GLU A O 1
ATOM 565 N N . PRO A 1 72 ? 11.493 2.972 10.635 1.00 97.62 72 PRO A N 1
ATOM 566 C CA . PRO A 1 72 ? 10.861 3.947 11.519 1.00 97.62 72 PRO A CA 1
ATOM 567 C C . PRO A 1 72 ? 10.988 5.384 11.005 1.00 97.62 72 PRO A C 1
ATOM 569 O O . PRO A 1 72 ? 12.036 5.792 10.505 1.00 97.62 72 PRO A O 1
ATOM 572 N N . VAL A 1 73 ? 9.930 6.170 11.186 1.00 93.81 73 VAL A N 1
ATOM 573 C CA . VAL A 1 73 ? 9.920 7.615 10.947 1.00 93.81 73 VAL A CA 1
ATOM 574 C C . VAL A 1 73 ? 10.072 8.312 12.294 1.00 93.81 73 VAL A C 1
ATOM 576 O O . VAL A 1 73 ? 9.219 8.173 13.169 1.00 93.81 73 VAL A O 1
ATOM 579 N N . SER A 1 74 ? 11.187 9.022 12.457 1.00 75.19 74 SER A N 1
ATOM 580 C CA . SER A 1 74 ? 11.495 9.872 13.616 1.00 75.19 74 SER A CA 1
ATOM 581 C C . SER A 1 74 ? 10.739 11.193 13.596 1.00 75.19 74 SER A C 1
ATOM 583 O O . SER A 1 74 ? 10.638 11.766 12.486 1.00 75.19 74 SER A O 1
#

pLDDT: mean 95.33, std 3.73, range [75.19, 98.19]

Foldseek 3Di:
DPPDDLVNQVVVFDKDKDKDWDQDPVVRDIDIDIDMDTSVNDDPQKDQDDQWDDPPPPDIDGDPVRRSPIDGHD

Sequence (74 aa):
LFGATPESLESSRVLFIVSVVGIDPVIAAAVQTQKDYSWRDIRFGERFVEIYTEHGGGRLTVDYGRLHDTEPVS

Secondary structure (DSSP, 8-state):
-TT--HHHHHHTT-EEEEEEEEEETTTTEEEEEEEEEEGGG--TTEEEPP-EEE-STT-EEE-GGGTT-EEE--

Radius of gyration: 17.27 Å; chains: 1; bounding box: 34×21×44 Å